Protein AF-A0A9D1S368-F1 (afdb_monomer_lite)

Radius of gyration: 23.45 Å; chains: 1; bounding box: 69×37×45 Å

Structure (mmCIF, N/CA/C/O backbone):
data_AF-A0A9D1S368-F1
#
_entry.id   AF-A0A9D1S368-F1
#
loop_
_atom_site.group_PDB
_atom_site.id
_atom_site.type_symbol
_atom_site.label_atom_id
_atom_site.label_alt_id
_atom_site.label_comp_id
_atom_site.label_asym_id
_atom_site.label_entity_id
_atom_site.label_seq_id
_atom_site.pdbx_PDB_ins_code
_atom_site.Cartn_x
_atom_site.Cartn_y
_atom_site.Cartn_z
_atom_site.occupancy
_atom_site.B_iso_or_equiv
_atom_site.auth_seq_id
_atom_site.auth_comp_id
_atom_site.auth_asym_id
_atom_site.auth_atom_id
_atom_site.pdbx_PDB_model_num
ATOM 1 N N . GLY A 1 1 ? 24.502 -27.715 -18.737 1.00 39.69 1 GLY A N 1
ATOM 2 C CA . GLY A 1 1 ? 23.936 -26.410 -18.361 1.00 39.69 1 GLY A CA 1
ATOM 3 C C . GLY A 1 1 ? 23.783 -26.421 -16.865 1.00 39.69 1 GLY A C 1
ATOM 4 O O . GLY A 1 1 ? 23.364 -27.448 -16.351 1.00 39.69 1 GLY A O 1
ATOM 5 N N . PHE A 1 2 ? 24.223 -25.371 -16.181 1.00 44.94 2 PHE A N 1
ATOM 6 C CA . PHE A 1 2 ? 24.047 -25.271 -14.734 1.00 44.94 2 PHE A CA 1
ATOM 7 C C . PHE A 1 2 ? 22.584 -24.939 -14.437 1.00 44.94 2 PHE A C 1
ATOM 9 O O . PHE A 1 2 ? 21.986 -24.133 -15.146 1.00 44.94 2 PHE A O 1
ATOM 16 N N . GLU A 1 3 ? 22.018 -25.621 -13.446 1.00 43.66 3 GLU A N 1
ATOM 17 C CA . GLU A 1 3 ? 20.657 -25.402 -12.963 1.00 43.66 3 GLU A CA 1
ATOM 18 C C . GLU A 1 3 ? 20.520 -23.990 -12.391 1.00 43.66 3 GLU A C 1
ATOM 20 O O . GLU A 1 3 ? 21.402 -23.506 -11.678 1.00 43.66 3 GLU A O 1
ATOM 25 N N . ASP A 1 4 ? 19.418 -23.335 -12.739 1.00 49.72 4 ASP A N 1
ATOM 26 C CA . ASP A 1 4 ? 19.144 -21.934 -12.443 1.00 49.72 4 ASP A CA 1
ATOM 27 C C . ASP A 1 4 ? 18.703 -21.779 -10.975 1.00 49.72 4 ASP A C 1
ATOM 29 O O . ASP A 1 4 ? 17.519 -21.703 -10.643 1.00 49.72 4 ASP A O 1
ATOM 33 N N . TYR A 1 5 ? 19.665 -21.837 -10.051 1.00 48.00 5 TYR A N 1
ATOM 34 C CA . TYR A 1 5 ? 19.417 -21.646 -8.624 1.00 48.00 5 TYR A CA 1
ATOM 35 C C . TYR A 1 5 ? 19.101 -20.172 -8.344 1.00 48.00 5 TYR A C 1
ATOM 37 O O . TYR A 1 5 ? 19.994 -19.347 -8.172 1.00 48.00 5 TYR A O 1
ATOM 45 N N . GLY A 1 6 ? 17.810 -19.855 -8.239 1.00 46.41 6 GLY A N 1
ATOM 46 C CA . GLY A 1 6 ? 17.346 -18.632 -7.582 1.00 46.41 6 GLY A CA 1
ATOM 47 C C . GLY A 1 6 ? 17.010 -17.454 -8.492 1.00 46.41 6 GLY A C 1
ATOM 48 O O . GLY A 1 6 ? 16.810 -16.368 -7.972 1.00 46.41 6 GLY A O 1
ATOM 49 N N . MET A 1 7 ? 16.885 -17.624 -9.811 1.00 47.88 7 MET A N 1
ATOM 50 C CA . MET A 1 7 ? 16.409 -16.535 -10.686 1.00 47.88 7 MET A CA 1
ATOM 51 C C . MET A 1 7 ? 14.878 -16.426 -10.765 1.00 47.88 7 MET A C 1
AT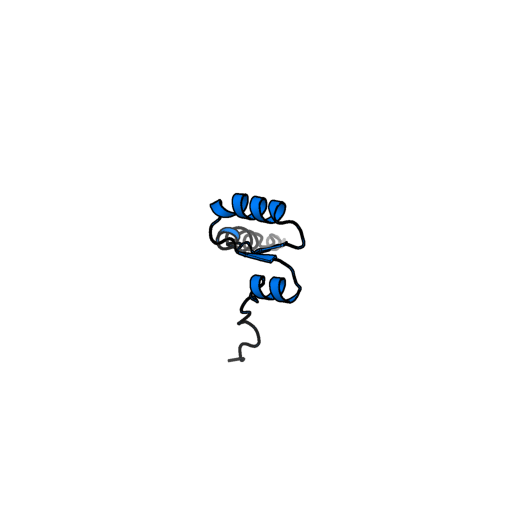OM 53 O O . MET A 1 7 ? 14.354 -15.445 -11.287 1.00 47.88 7 MET A O 1
ATOM 57 N N . THR A 1 8 ? 14.131 -17.357 -10.162 1.00 46.03 8 THR A N 1
ATOM 58 C CA . THR A 1 8 ? 12.684 -17.206 -9.938 1.00 46.03 8 THR A CA 1
ATOM 59 C C . THR A 1 8 ? 12.422 -16.511 -8.600 1.00 46.03 8 THR A C 1
ATOM 61 O O . THR A 1 8 ? 11.796 -17.063 -7.698 1.00 46.03 8 THR A O 1
ATOM 64 N N . PHE A 1 9 ? 12.918 -15.284 -8.438 1.00 49.88 9 PHE A N 1
ATOM 65 C CA . PHE A 1 9 ? 12.425 -14.401 -7.383 1.00 49.88 9 PHE A CA 1
ATOM 66 C C . PHE A 1 9 ? 10.997 -13.982 -7.751 1.00 49.88 9 PHE A C 1
ATOM 68 O O . PHE A 1 9 ? 10.778 -12.925 -8.338 1.00 49.88 9 PHE A O 1
ATOM 75 N N . THR A 1 10 ? 9.994 -14.802 -7.433 1.00 55.53 10 THR A N 1
ATOM 76 C CA . THR A 1 10 ? 8.636 -14.265 -7.306 1.00 55.53 10 THR A CA 1
ATOM 77 C C . THR A 1 10 ? 8.679 -13.275 -6.157 1.00 55.53 10 THR A C 1
ATOM 79 O O . TH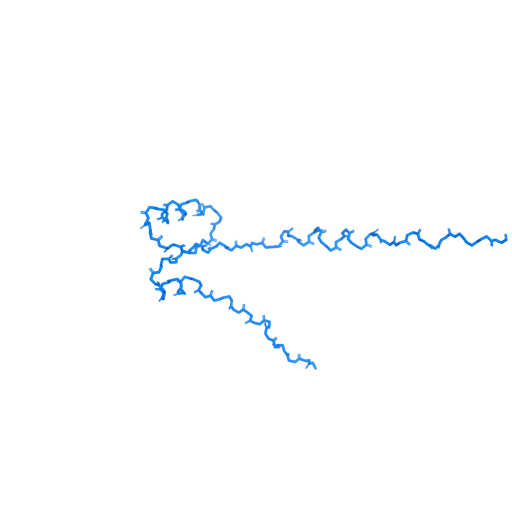R A 1 10 ? 8.883 -13.660 -5.006 1.00 55.53 10 THR A O 1
ATOM 82 N N . ASN A 1 11 ? 8.569 -11.992 -6.494 1.00 60.78 11 ASN A N 1
ATOM 83 C CA . ASN A 1 11 ? 8.519 -10.924 -5.512 1.00 60.78 11 ASN A CA 1
ATOM 84 C C . ASN A 1 11 ? 7.382 -11.259 -4.529 1.00 60.78 11 ASN A C 1
ATOM 86 O O . ASN A 1 11 ? 6.276 -11.549 -4.999 1.00 60.78 11 ASN A O 1
ATOM 90 N N . PRO A 1 12 ? 7.635 -11.311 -3.209 1.00 71.56 12 PRO A N 1
ATOM 91 C CA . PRO A 1 12 ? 6.601 -11.673 -2.256 1.00 71.56 12 PRO A CA 1
ATOM 92 C C . PRO A 1 12 ? 5.428 -10.705 -2.377 1.00 71.56 12 PRO A C 1
ATOM 94 O O . PRO A 1 12 ? 5.594 -9.530 -2.718 1.00 71.56 12 PRO A O 1
ATOM 97 N N . ASP A 1 13 ? 4.230 -11.202 -2.088 1.00 84.31 13 ASP A N 1
ATOM 98 C CA . ASP A 1 13 ? 3.077 -10.327 -1.987 1.00 84.31 13 ASP A CA 1
ATOM 99 C C . ASP A 1 13 ? 3.203 -9.478 -0.714 1.00 84.31 13 ASP A C 1
ATOM 101 O O . ASP A 1 13 ? 2.830 -9.883 0.388 1.00 84.31 13 ASP A O 1
ATOM 105 N N . PHE A 1 14 ? 3.783 -8.290 -0.879 1.00 86.81 14 PHE A N 1
ATOM 106 C CA . PHE A 1 14 ? 3.977 -7.318 0.190 1.00 86.81 14 PHE A CA 1
ATOM 107 C C . PHE A 1 14 ? 2.659 -6.810 0.783 1.00 86.81 14 PHE A C 1
ATOM 109 O O . PHE A 1 14 ? 2.676 -6.323 1.912 1.00 86.81 14 PHE A O 1
ATOM 116 N N . VAL A 1 15 ? 1.534 -6.936 0.065 1.00 90.50 15 VAL A N 1
ATOM 117 C CA . VAL A 1 15 ? 0.210 -6.605 0.606 1.00 90.50 15 VAL A CA 1
ATOM 118 C C . VAL A 1 15 ? -0.168 -7.640 1.657 1.00 90.50 15 VAL A C 1
ATOM 120 O O . VAL A 1 15 ? -0.308 -7.292 2.828 1.00 90.50 15 VAL A O 1
ATOM 123 N N . THR A 1 16 ? -0.197 -8.916 1.269 1.00 88.50 16 THR A N 1
ATOM 124 C CA . THR A 1 16 ? -0.471 -10.031 2.189 1.00 88.50 16 THR A CA 1
ATOM 125 C C . THR A 1 16 ? 0.523 -10.060 3.358 1.00 88.50 16 THR A C 1
ATOM 127 O O . THR A 1 16 ? 0.153 -10.323 4.503 1.00 88.50 16 THR A O 1
ATOM 130 N N . TYR A 1 17 ? 1.799 -9.752 3.102 1.00 88.88 17 TYR A N 1
ATOM 131 C CA . TYR A 1 17 ? 2.802 -9.648 4.159 1.00 88.88 17 TYR A CA 1
ATOM 132 C C . TYR A 1 17 ? 2.458 -8.536 5.155 1.00 88.88 17 TYR A C 1
ATOM 134 O O . TYR A 1 17 ? 2.471 -8.787 6.351 1.00 88.88 17 TYR A O 1
ATOM 142 N N . ALA A 1 18 ? 2.110 -7.330 4.698 1.00 92.75 18 ALA A N 1
ATOM 143 C CA . ALA A 1 18 ? 1.729 -6.231 5.586 1.00 92.75 18 ALA A CA 1
ATOM 144 C C . ALA A 1 18 ? 0.536 -6.607 6.484 1.00 92.75 18 ALA A C 1
ATOM 146 O O . ALA A 1 18 ? 0.580 -6.394 7.698 1.00 92.75 18 ALA A O 1
ATOM 147 N N . GLU A 1 19 ? -0.484 -7.238 5.903 1.00 92.88 19 GLU A N 1
ATOM 148 C CA . GLU A 1 19 ? -1.681 -7.687 6.621 1.00 92.88 19 GLU A CA 1
ATOM 149 C C . GLU A 1 19 ? -1.358 -8.701 7.727 1.00 92.88 19 GLU A C 1
ATOM 151 O O . GLU A 1 19 ? -1.886 -8.598 8.836 1.00 92.88 19 GLU A O 1
ATOM 156 N N . ALA A 1 20 ? -0.425 -9.628 7.481 1.00 93.56 20 ALA A N 1
ATOM 157 C CA . ALA A 1 20 ? -0.000 -10.624 8.468 1.00 93.56 20 ALA A CA 1
ATOM 158 C C . ALA A 1 20 ? 0.628 -10.011 9.738 1.00 93.56 20 ALA A C 1
ATOM 160 O O . ALA A 1 20 ? 0.613 -10.642 10.795 1.00 93.56 20 ALA A O 1
ATOM 161 N N . PHE A 1 21 ? 1.150 -8.782 9.656 1.00 92.12 21 PHE A N 1
ATOM 162 C CA . PHE A 1 21 ? 1.719 -8.040 10.790 1.00 92.12 21 PHE A CA 1
ATOM 163 C C . PHE A 1 21 ? 0.784 -6.945 11.328 1.00 92.12 21 PHE A C 1
ATOM 165 O O . PHE A 1 21 ? 1.204 -6.120 12.140 1.00 92.12 21 PHE A O 1
ATOM 172 N N . GLY A 1 22 ? -0.484 -6.930 10.901 1.00 92.94 22 GLY A N 1
ATOM 173 C CA . GLY A 1 22 ? -1.476 -5.944 11.337 1.00 92.94 22 GLY A CA 1
ATOM 174 C C . GLY A 1 22 ? -1.317 -4.562 10.694 1.00 92.94 22 GLY A C 1
ATOM 175 O O . GLY A 1 22 ? -1.881 -3.590 11.196 1.00 92.94 22 GLY A O 1
ATOM 176 N N . ALA A 1 23 ? -0.552 -4.459 9.606 1.00 96.69 23 ALA A N 1
ATOM 177 C CA . ALA A 1 23 ? -0.485 -3.270 8.766 1.00 96.69 23 ALA A CA 1
ATOM 178 C C . ALA A 1 23 ? -1.508 -3.352 7.620 1.00 96.69 23 ALA A C 1
ATOM 180 O O . ALA A 1 23 ? -2.084 -4.402 7.349 1.00 96.69 23 ALA A O 1
ATOM 181 N N . THR A 1 24 ? -1.737 -2.236 6.928 1.00 97.44 24 THR A N 1
ATOM 182 C CA . THR A 1 24 ? -2.551 -2.200 5.702 1.00 97.44 24 THR A CA 1
ATOM 183 C C . THR A 1 24 ? -1.640 -2.178 4.481 1.00 97.44 24 THR A C 1
ATOM 185 O O . THR A 1 24 ? -0.797 -1.289 4.356 1.00 97.44 24 THR A O 1
ATOM 188 N N . GLY A 1 25 ? -1.808 -3.141 3.577 1.00 95.56 25 GLY A N 1
ATOM 189 C CA . GLY A 1 25 ? -1.106 -3.178 2.298 1.00 95.56 25 GLY A CA 1
ATOM 190 C C . GLY A 1 25 ? -1.932 -2.565 1.166 1.00 95.56 25 GLY A C 1
ATOM 191 O O . GLY A 1 25 ? -3.137 -2.779 1.085 1.00 95.56 25 GLY A O 1
ATOM 192 N N . ARG A 1 26 ? -1.288 -1.811 0.271 1.00 95.62 26 ARG A N 1
ATOM 193 C CA . ARG A 1 26 ? -1.885 -1.256 -0.955 1.00 95.62 26 ARG A CA 1
ATOM 194 C C . ARG A 1 26 ? -0.917 -1.431 -2.115 1.00 95.62 26 ARG A C 1
ATOM 196 O O . ARG A 1 26 ? 0.288 -1.246 -1.945 1.00 95.62 26 ARG A O 1
ATOM 203 N N . ARG A 1 27 ? -1.426 -1.740 -3.304 1.00 94.56 27 ARG A N 1
ATOM 204 C CA . ARG A 1 27 ? -0.628 -1.814 -4.531 1.00 94.56 27 ARG A CA 1
ATOM 205 C C . ARG A 1 27 ? -1.127 -0.780 -5.527 1.00 94.56 27 ARG A C 1
ATOM 207 O O . ARG A 1 27 ? -2.316 -0.724 -5.805 1.00 94.56 27 ARG A O 1
ATOM 214 N N . VAL A 1 28 ? -0.203 0.003 -6.067 1.00 94.69 28 VAL A N 1
ATOM 215 C CA . VAL A 1 28 ? -0.476 0.947 -7.150 1.00 94.69 28 VAL A CA 1
ATOM 216 C C . VAL A 1 28 ? -0.332 0.206 -8.478 1.00 94.69 28 VAL A C 1
ATOM 218 O O . VAL A 1 28 ? 0.718 -0.381 -8.743 1.00 94.69 28 VAL A O 1
ATOM 221 N N . GLU A 1 29 ? -1.381 0.204 -9.301 1.00 88.81 29 GLU A N 1
ATOM 222 C CA . GLU A 1 29 ? -1.361 -0.434 -10.627 1.00 88.81 29 GLU A CA 1
ATOM 223 C C . GLU A 1 29 ? -1.001 0.546 -11.748 1.00 88.81 29 GLU A C 1
ATOM 225 O O . GLU A 1 29 ? -0.361 0.151 -12.724 1.00 88.81 29 GLU A O 1
ATOM 230 N N . ARG A 1 30 ? -1.374 1.824 -11.603 1.00 89.62 30 ARG A N 1
ATOM 231 C CA . ARG A 1 30 ? -1.126 2.880 -12.591 1.00 89.62 30 ARG A CA 1
ATOM 232 C C . ARG A 1 30 ? -0.489 4.092 -11.924 1.00 89.62 30 ARG A C 1
ATOM 234 O O . ARG A 1 30 ? -0.781 4.404 -10.773 1.00 89.62 30 ARG A O 1
ATOM 241 N N . ALA A 1 31 ? 0.381 4.792 -12.648 1.00 90.06 31 ALA A N 1
ATOM 242 C CA . ALA A 1 31 ? 1.124 5.925 -12.096 1.00 90.06 31 ALA A CA 1
ATOM 243 C C . ALA A 1 31 ? 0.199 7.059 -11.616 1.00 90.06 31 ALA A C 1
ATOM 245 O O . ALA A 1 31 ? 0.485 7.690 -10.599 1.00 90.06 31 ALA A O 1
ATOM 246 N N . GLU A 1 32 ? -0.920 7.289 -12.307 1.00 93.69 32 GLU A N 1
ATOM 247 C CA . GLU A 1 32 ? -1.920 8.290 -11.922 1.00 93.69 32 GLU A CA 1
ATOM 248 C C . GLU A 1 32 ? -2.604 8.002 -10.575 1.00 93.69 32 GLU A C 1
ATOM 250 O O . GLU A 1 32 ? -3.024 8.941 -9.901 1.00 93.69 32 GLU A O 1
ATOM 255 N N . ASP A 1 33 ? -2.649 6.740 -10.141 1.00 94.38 33 ASP A N 1
ATOM 256 C CA . ASP A 1 33 ? -3.336 6.335 -8.909 1.00 94.38 33 ASP A CA 1
ATOM 257 C C . ASP A 1 33 ? -2.470 6.559 -7.659 1.00 94.38 33 ASP A C 1
ATOM 259 O O . ASP A 1 33 ? -2.949 6.442 -6.526 1.00 94.38 33 ASP A O 1
ATOM 263 N N . LEU A 1 34 ? -1.182 6.884 -7.837 1.00 95.31 34 LEU A N 1
ATOM 264 C CA . LEU A 1 34 ? -0.231 7.022 -6.736 1.00 95.31 34 LEU A CA 1
ATOM 265 C C . LEU A 1 34 ? -0.650 8.115 -5.747 1.00 95.31 34 LEU A C 1
ATOM 267 O O . LEU A 1 34 ? -0.604 7.892 -4.539 1.00 95.31 34 LEU A O 1
ATOM 271 N N . ALA A 1 35 ? -1.067 9.281 -6.246 1.00 97.00 35 ALA A N 1
ATOM 272 C CA . ALA A 1 35 ? -1.440 10.410 -5.395 1.00 97.00 35 ALA A CA 1
ATOM 273 C C . ALA A 1 35 ? -2.633 10.057 -4.493 1.00 97.00 35 ALA A C 1
ATOM 275 O O . ALA A 1 35 ? -2.533 10.155 -3.271 1.00 97.00 35 ALA A O 1
ATOM 276 N N . THR A 1 36 ? -3.715 9.543 -5.083 1.00 97.75 36 THR A N 1
ATOM 277 C CA . THR A 1 36 ? -4.910 9.115 -4.345 1.00 97.75 36 THR A CA 1
ATOM 278 C C . THR A 1 36 ? -4.599 7.983 -3.365 1.00 97.75 36 THR A C 1
ATOM 280 O O . THR A 1 36 ? -5.025 8.032 -2.214 1.00 97.75 36 THR A O 1
ATOM 283 N N . THR A 1 37 ? -3.779 7.004 -3.760 1.00 97.44 37 THR A N 1
ATOM 284 C CA . THR A 1 37 ? -3.383 5.897 -2.871 1.00 97.44 37 THR A CA 1
ATOM 285 C C . THR A 1 37 ? -2.642 6.398 -1.628 1.00 97.44 37 THR A C 1
ATOM 287 O O . THR A 1 37 ? -2.864 5.894 -0.524 1.00 97.44 37 THR A O 1
ATOM 290 N N . LEU A 1 38 ? -1.764 7.394 -1.786 1.00 97.62 38 LEU A N 1
ATOM 291 C CA . LEU A 1 38 ? -1.048 8.006 -0.668 1.00 97.62 38 LEU A CA 1
ATOM 292 C C . LEU A 1 38 ? -1.991 8.801 0.239 1.00 97.62 38 LEU A C 1
ATOM 294 O O . LEU A 1 38 ? -1.910 8.660 1.458 1.00 97.62 38 LEU A O 1
ATOM 298 N N . GLU A 1 39 ? -2.902 9.594 -0.329 1.00 98.12 39 GLU A N 1
ATOM 299 C CA . GLU A 1 39 ? -3.908 10.345 0.435 1.00 98.12 39 GLU A CA 1
ATOM 300 C C . GLU A 1 39 ? -4.771 9.418 1.302 1.00 98.12 39 GLU A C 1
ATOM 302 O O . GLU A 1 39 ? -4.947 9.663 2.498 1.00 98.12 39 GLU A O 1
ATOM 307 N N . GLU A 1 40 ? -5.243 8.305 0.738 1.00 97.69 40 GLU A N 1
ATOM 308 C CA . GLU A 1 40 ? -6.012 7.305 1.478 1.00 97.69 40 GLU A CA 1
ATOM 309 C C . GLU A 1 40 ? -5.189 6.605 2.564 1.00 97.69 40 GLU A C 1
ATOM 311 O O . GLU A 1 40 ? -5.707 6.330 3.649 1.00 97.69 40 GLU A O 1
ATOM 316 N N . ALA A 1 41 ? -3.913 6.308 2.296 1.00 97.50 41 ALA A N 1
ATOM 317 C CA . ALA A 1 41 ? -3.016 5.713 3.282 1.00 97.50 41 ALA A CA 1
ATOM 318 C C . ALA A 1 41 ? -2.800 6.659 4.474 1.00 97.50 41 ALA A C 1
ATOM 320 O O . ALA A 1 41 ? -2.892 6.233 5.627 1.00 97.50 41 ALA A O 1
ATOM 321 N N . PHE A 1 42 ? -2.589 7.953 4.215 1.00 97.69 42 PHE A N 1
ATOM 322 C CA . PHE A 1 42 ? -2.477 8.953 5.276 1.00 97.69 42 PHE A CA 1
ATOM 323 C C . PHE A 1 42 ? -3.773 9.098 6.074 1.00 97.69 42 PHE A C 1
ATOM 325 O O . PHE A 1 42 ? -3.722 9.147 7.303 1.00 97.69 42 PHE A O 1
ATOM 332 N N . ALA A 1 43 ? -4.927 9.131 5.400 1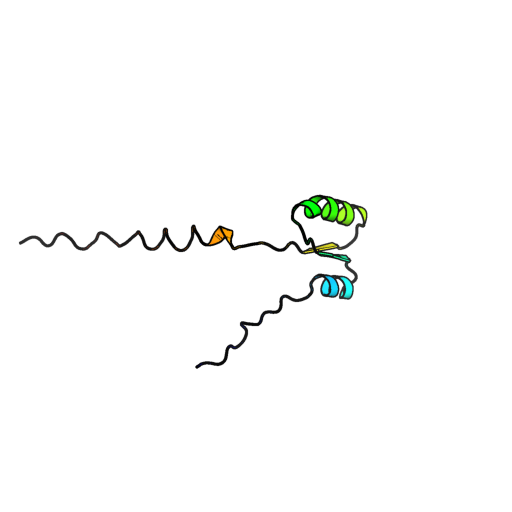.00 98.00 43 ALA A N 1
ATOM 333 C CA . ALA A 1 43 ? -6.225 9.255 6.057 1.00 98.00 43 ALA A CA 1
ATOM 334 C C . ALA A 1 43 ? -6.574 8.029 6.920 1.00 98.00 43 ALA A C 1
ATOM 336 O O . ALA A 1 43 ? -7.172 8.178 7.984 1.00 98.00 43 ALA A O 1
ATOM 337 N N . ALA A 1 44 ? -6.184 6.826 6.485 1.00 96.31 44 ALA A N 1
ATOM 338 C CA . ALA A 1 44 ? -6.400 5.587 7.230 1.00 96.31 44 ALA A CA 1
ATOM 339 C C . ALA A 1 44 ? -5.561 5.504 8.519 1.00 96.31 44 ALA A C 1
ATOM 341 O O . ALA A 1 44 ? -5.981 4.862 9.483 1.00 96.31 44 ALA A O 1
ATOM 342 N N . GLY A 1 45 ? -4.396 6.161 8.555 1.00 90.94 45 GLY A N 1
ATOM 343 C CA . GLY A 1 45 ? -3.480 6.113 9.693 1.00 90.94 45 GLY A CA 1
ATOM 344 C C . GLY A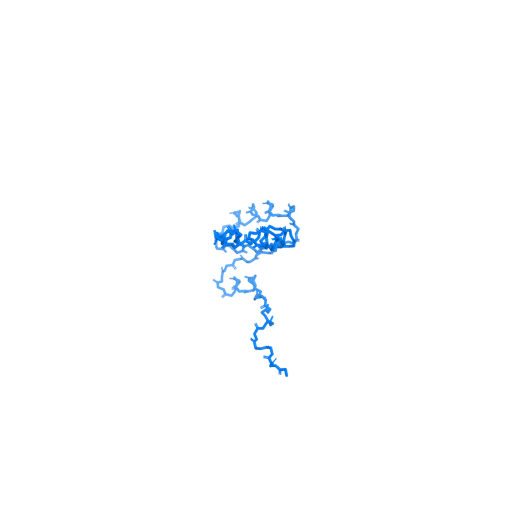 1 45 ? -2.918 4.708 9.958 1.00 90.94 45 GLY A C 1
ATOM 345 O O . GLY A 1 45 ? -3.082 3.778 9.168 1.00 90.94 45 GLY A O 1
ATOM 346 N N . GLY A 1 46 ? -2.215 4.536 11.078 1.00 95.88 46 GLY A N 1
ATOM 347 C CA . GLY A 1 46 ? -1.548 3.268 11.394 1.00 95.88 46 GLY A CA 1
ATOM 348 C C . GLY A 1 46 ? -0.369 2.955 10.462 1.00 95.88 46 GLY A C 1
ATOM 349 O O . GLY A 1 46 ? 0.189 3.844 9.820 1.00 95.88 46 GLY A O 1
ATOM 350 N N . VAL A 1 47 ? 0.046 1.687 10.420 1.00 97.00 47 VAL A N 1
ATOM 351 C CA . VAL A 1 47 ? 1.151 1.240 9.558 1.00 97.00 47 VAL A CA 1
ATOM 352 C C . VAL A 1 47 ? 0.599 0.903 8.177 1.00 97.00 47 VAL A C 1
ATOM 354 O O . VAL A 1 47 ? -0.249 0.023 8.037 1.00 97.00 47 VAL A O 1
ATOM 357 N N . GLN A 1 48 ? 1.097 1.605 7.163 1.00 97.56 48 GLN A N 1
ATOM 358 C CA . GLN A 1 48 ? 0.686 1.461 5.769 1.00 97.56 48 GLN A CA 1
ATOM 359 C C . GLN A 1 48 ? 1.885 1.018 4.925 1.00 97.56 48 GLN A C 1
ATOM 361 O O . GLN A 1 48 ? 2.979 1.567 5.059 1.00 97.56 48 GLN A O 1
ATOM 366 N N . VAL A 1 49 ? 1.677 0.051 4.036 1.00 96.31 49 VAL A N 1
ATOM 367 C CA . VAL A 1 49 ? 2.667 -0.411 3.057 1.00 96.31 49 VAL A CA 1
ATOM 368 C C . VAL A 1 49 ? 2.108 -0.155 1.665 1.00 96.31 49 VAL A C 1
ATOM 370 O O . VAL A 1 49 ? 1.131 -0.783 1.267 1.00 96.31 49 VAL A O 1
ATOM 373 N N . VAL A 1 50 ? 2.722 0.769 0.924 1.00 96.19 50 VAL A N 1
ATOM 374 C CA . VAL A 1 50 ? 2.325 1.108 -0.451 1.00 96.19 50 VAL A CA 1
ATOM 375 C C . VAL A 1 50 ? 3.365 0.564 -1.423 1.00 96.19 50 VAL A C 1
ATOM 377 O O . VAL A 1 50 ? 4.527 0.965 -1.402 1.00 96.19 50 VAL A O 1
ATOM 380 N N . VAL A 1 51 ? 2.940 -0.363 -2.275 1.00 94.50 51 VAL A N 1
ATOM 381 C CA . VAL A 1 51 ? 3.778 -1.030 -3.272 1.00 94.50 51 VAL A CA 1
ATOM 382 C C . VAL A 1 51 ? 3.628 -0.317 -4.607 1.00 94.50 51 VAL A C 1
ATOM 384 O O . VAL A 1 51 ? 2.551 -0.338 -5.202 1.00 94.50 51 VAL A O 1
ATOM 387 N N . VAL A 1 52 ? 4.719 0.277 -5.092 1.00 92.38 52 VAL A N 1
ATOM 388 C CA . VAL A 1 52 ? 4.764 0.989 -6.375 1.00 92.38 52 VAL A CA 1
ATOM 389 C C . VAL A 1 52 ? 5.700 0.236 -7.324 1.00 92.38 52 VAL A C 1
ATOM 391 O O . VAL A 1 52 ? 6.891 0.121 -7.023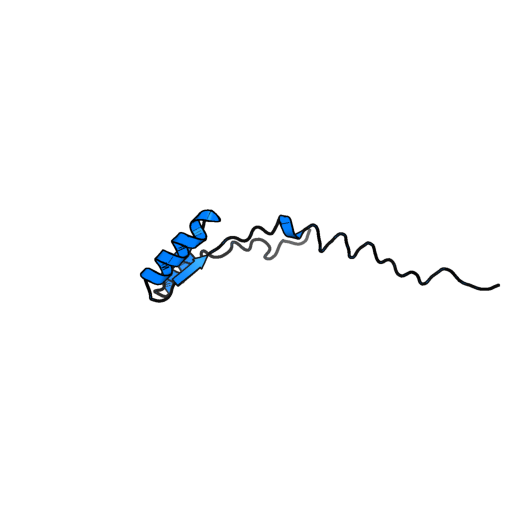 1.00 92.38 52 VAL A O 1
ATOM 394 N N . PRO A 1 53 ? 5.201 -0.322 -8.442 1.00 83.38 53 PRO A N 1
ATOM 395 C CA . PRO A 1 53 ? 6.058 -0.959 -9.431 1.00 83.38 53 PRO A CA 1
ATOM 396 C C . PRO A 1 53 ? 6.931 0.099 -10.117 1.00 83.38 53 PRO A C 1
ATOM 398 O O . PRO A 1 53 ? 6.431 1.120 -10.583 1.00 83.38 53 PRO A O 1
ATOM 401 N N . VAL A 1 54 ? 8.239 -0.151 -10.180 1.00 78.31 54 VAL A N 1
ATOM 402 C CA . VAL A 1 54 ? 9.186 0.688 -10.924 1.00 78.31 54 VAL A CA 1
ATOM 403 C C . VAL A 1 54 ? 9.473 0.006 -12.252 1.00 78.31 54 VAL A C 1
ATOM 405 O O . VAL A 1 54 ? 9.982 -1.116 -12.277 1.00 78.31 54 VAL A O 1
ATOM 408 N N . ASP A 1 55 ? 9.141 0.680 -13.348 1.00 70.25 55 ASP A N 1
ATOM 409 C CA . ASP A 1 55 ? 9.541 0.242 -14.679 1.00 70.25 55 ASP A CA 1
ATOM 410 C C . ASP A 1 55 ? 10.976 0.710 -14.957 1.00 70.25 55 ASP A C 1
ATOM 412 O O . ASP A 1 55 ? 11.254 1.901 -15.090 1.00 70.25 55 ASP A O 1
ATOM 416 N N . TYR A 1 56 ? 11.904 -0.246 -15.006 1.00 62.78 56 TYR A N 1
ATOM 417 C CA . TYR A 1 56 ? 13.319 -0.004 -15.292 1.00 62.78 56 TYR A CA 1
ATOM 418 C C . TYR A 1 56 ? 13.660 -0.074 -16.788 1.00 62.78 56 TYR A C 1
ATOM 420 O O . TYR A 1 56 ? 14.834 0.064 -17.138 1.00 62.78 56 TYR A O 1
ATOM 428 N N . SER A 1 57 ? 12.683 -0.279 -17.678 1.00 60.59 57 SER A N 1
ATOM 429 C CA . SER A 1 57 ? 12.919 -0.369 -19.128 1.00 60.59 57 SER A CA 1
ATOM 430 C C . SER A 1 57 ? 13.622 0.872 -19.700 1.00 60.59 57 SER A C 1
ATOM 432 O O . SER A 1 57 ? 14.450 0.749 -20.604 1.00 60.59 57 SER A O 1
ATOM 434 N N . GLU A 1 58 ? 13.425 2.036 -19.081 1.00 56.31 58 GLU A N 1
ATOM 435 C CA . GLU A 1 58 ? 14.059 3.299 -19.471 1.00 56.31 58 GLU A CA 1
ATOM 436 C C . GLU A 1 58 ? 15.523 3.447 -18.997 1.00 56.31 58 GLU A C 1
ATOM 438 O O . GLU A 1 58 ? 16.265 4.269 -19.535 1.00 56.31 58 GLU A O 1
ATOM 443 N N . ASN A 1 59 ? 15.997 2.632 -18.043 1.00 51.66 59 ASN A N 1
ATOM 444 C CA . ASN A 1 59 ? 17.346 2.759 -17.460 1.00 51.66 59 ASN A CA 1
ATOM 445 C C . ASN A 1 59 ? 18.449 2.019 -18.250 1.00 51.66 59 ASN A C 1
ATOM 447 O O . ASN A 1 59 ? 19.626 2.077 -17.897 1.00 51.66 59 ASN A O 1
ATOM 451 N N . THR A 1 60 ? 18.099 1.324 -19.336 1.00 52.12 60 THR A N 1
ATOM 452 C CA . THR A 1 60 ? 19.062 0.515 -20.110 1.00 52.12 60 THR A CA 1
ATOM 453 C C . THR A 1 60 ? 20.003 1.368 -20.973 1.00 52.12 60 THR A C 1
ATOM 455 O O . THR A 1 60 ? 21.110 0.934 -21.281 1.00 52.12 60 THR A O 1
ATOM 458 N N . ARG A 1 61 ? 19.620 2.602 -21.335 1.00 51.31 61 ARG A N 1
ATOM 459 C CA . ARG A 1 61 ? 20.401 3.424 -22.282 1.00 51.31 61 ARG A CA 1
ATOM 460 C C . ARG A 1 61 ? 21.672 4.054 -21.711 1.00 51.31 61 ARG A C 1
ATOM 462 O O . ARG A 1 61 ? 22.578 4.337 -22.478 1.00 51.31 61 ARG A O 1
ATOM 469 N N . VAL A 1 62 ? 21.758 4.292 -20.401 1.00 50.56 62 VAL A N 1
ATOM 470 C CA . VAL A 1 62 ? 22.867 5.093 -19.840 1.00 50.56 62 VAL A CA 1
ATOM 471 C C . VAL A 1 62 ? 24.032 4.226 -19.353 1.00 50.56 62 VAL A C 1
ATOM 473 O O . VAL A 1 62 ? 25.185 4.620 -19.480 1.00 50.56 62 VAL A O 1
ATOM 476 N N . LEU A 1 63 ? 23.769 3.027 -18.822 1.00 51.91 63 LEU A N 1
ATOM 477 C CA . LEU A 1 63 ? 24.811 2.242 -18.142 1.00 51.91 63 LEU A CA 1
ATOM 478 C C . LEU A 1 63 ? 25.613 1.297 -19.052 1.00 51.91 63 LEU A C 1
ATOM 480 O O . LEU A 1 63 ? 26.694 0.873 -18.650 1.00 51.91 63 LEU A O 1
ATOM 484 N N . ILE A 1 64 ? 25.119 0.963 -20.250 1.00 54.94 64 ILE A N 1
ATOM 485 C CA . ILE A 1 64 ? 25.769 -0.023 -21.137 1.00 54.94 64 ILE A CA 1
ATOM 486 C C . ILE A 1 64 ? 26.552 0.644 -22.280 1.00 54.94 64 ILE A C 1
ATOM 488 O O . ILE A 1 64 ? 27.635 0.163 -22.622 1.00 54.94 64 ILE A O 1
ATOM 492 N N . ASP A 1 65 ? 26.075 1.768 -22.823 1.00 53.91 65 ASP A N 1
ATOM 493 C CA . ASP A 1 65 ? 26.704 2.378 -24.004 1.00 53.91 65 ASP A CA 1
ATOM 494 C C . ASP A 1 65 ? 27.881 3.313 -23.648 1.00 53.91 65 ASP A C 1
ATOM 496 O O . ASP A 1 65 ? 28.924 3.251 -24.296 1.00 53.91 65 ASP A O 1
ATOM 500 N N . GLU A 1 66 ? 27.813 4.099 -22.562 1.00 54.66 66 GLU A N 1
ATOM 501 C CA . GLU A 1 66 ? 28.878 5.078 -22.240 1.00 54.66 66 GLU A CA 1
ATOM 502 C C . GLU A 1 66 ? 30.179 4.460 -21.682 1.00 54.66 66 GLU A C 1
ATOM 504 O O . GLU A 1 66 ? 31.238 5.096 -21.710 1.00 54.66 66 GLU A O 1
ATOM 509 N N . LEU A 1 67 ? 30.137 3.223 -21.173 1.00 50.53 67 LEU A N 1
ATOM 510 C CA . LEU A 1 67 ? 31.312 2.526 -20.625 1.00 50.53 67 LEU A CA 1
ATOM 511 C C . LEU A 1 67 ? 32.098 1.722 -21.673 1.00 50.53 67 LEU A C 1
ATOM 513 O O . LEU A 1 67 ? 33.252 1.387 -21.412 1.00 50.53 67 LEU A O 1
ATOM 517 N N . ASN A 1 68 ? 31.531 1.465 -22.858 1.00 50.97 68 ASN A N 1
ATOM 518 C CA . ASN A 1 68 ? 32.243 0.812 -23.967 1.00 50.97 68 ASN A CA 1
ATOM 519 C C . ASN A 1 68 ? 33.038 1.798 -24.843 1.00 50.97 68 ASN A C 1
ATOM 521 O O . ASN A 1 68 ? 33.919 1.379 -25.587 1.00 50.97 68 ASN A O 1
ATOM 525 N N . GLU A 1 69 ? 32.779 3.107 -24.749 1.00 56.22 69 GLU A N 1
ATOM 526 C CA . GLU A 1 69 ? 33.428 4.114 -25.606 1.00 56.22 69 GLU A CA 1
ATOM 527 C C . GLU A 1 69 ? 34.717 4.721 -25.020 1.00 56.22 69 GLU A C 1
ATOM 529 O O . GLU A 1 69 ? 35.372 5.541 -25.666 1.00 56.22 69 GLU A O 1
ATOM 534 N N . ARG A 1 70 ? 35.146 4.308 -23.819 1.00 51.12 70 ARG A N 1
ATOM 535 C CA . ARG A 1 70 ? 36.449 4.700 -23.250 1.00 51.12 70 ARG A CA 1
ATOM 536 C C . ARG A 1 70 ? 37.462 3.558 -23.306 1.00 51.12 70 ARG A C 1
ATOM 538 O O . ARG A 1 70 ? 37.946 3.084 -22.282 1.00 51.12 70 ARG A O 1
ATOM 545 N N . GLU A 1 71 ? 37.833 3.173 -24.523 1.00 52.88 71 GLU A N 1
ATOM 546 C CA . GLU A 1 71 ? 39.089 2.463 -24.788 1.00 52.88 71 GLU A CA 1
ATOM 547 C C . GLU A 1 71 ? 40.287 3.325 -24.312 1.00 52.88 71 GLU A C 1
ATOM 549 O O . GLU A 1 71 ? 40.348 4.524 -24.613 1.00 52.88 71 GLU A O 1
ATOM 554 N N . PRO A 1 72 ? 41.265 2.778 -23.565 1.00 44.84 72 PRO A N 1
ATOM 555 C CA . PRO A 1 72 ? 42.405 3.549 -23.081 1.00 44.84 72 PRO A CA 1
ATOM 556 C C . PRO A 1 72 ? 43.354 3.919 -24.236 1.00 44.84 72 PRO A C 1
ATOM 558 O O . PRO A 1 72 ? 44.063 3.072 -24.780 1.00 44.84 72 PRO A O 1
ATOM 561 N N . LEU A 1 73 ? 43.428 5.214 -24.563 1.00 54.50 73 LEU A N 1
ATOM 562 C CA . LEU A 1 73 ? 44.397 5.836 -25.483 1.00 54.50 73 LEU A CA 1
ATOM 563 C C . LEU A 1 73 ? 45.853 5.764 -24.963 1.00 54.50 73 LEU A C 1
ATOM 565 O O . LEU A 1 73 ? 46.493 6.786 -24.734 1.00 54.50 73 LEU A O 1
ATOM 569 N N . ALA A 1 74 ? 46.405 4.565 -24.767 1.00 53.81 74 ALA A N 1
ATOM 570 C CA . ALA A 1 74 ? 47.759 4.380 -24.231 1.00 53.81 74 ALA A CA 1
ATOM 571 C C . ALA A 1 74 ? 48.660 3.452 -25.066 1.00 53.81 74 ALA A C 1
ATOM 573 O O . ALA A 1 74 ? 49.629 2.904 -24.542 1.00 53.81 74 ALA A O 1
ATOM 574 N N . ARG A 1 75 ? 48.388 3.264 -26.366 1.00 47.34 75 ARG A N 1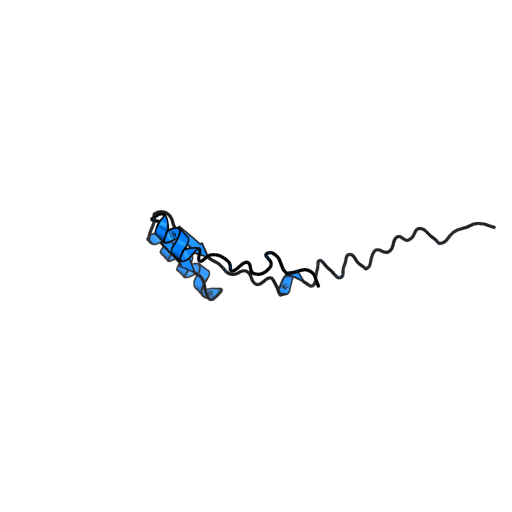
ATOM 575 C CA . ARG A 1 75 ? 49.291 2.515 -27.265 1.00 47.34 75 ARG A CA 1
ATOM 576 C C . ARG A 1 75 ? 49.409 3.120 -28.662 1.00 47.34 75 ARG A C 1
ATOM 578 O O . ARG A 1 75 ? 49.112 2.452 -29.638 1.00 47.34 75 ARG A O 1
ATOM 585 N N . LEU A 1 76 ? 49.884 4.358 -28.774 1.00 56.72 76 LEU A N 1
ATOM 586 C CA . LEU A 1 76 ? 50.425 4.892 -30.032 1.00 56.72 76 LEU A CA 1
ATOM 587 C C . LEU A 1 76 ? 51.551 5.875 -29.699 1.00 56.72 76 LEU A C 1
ATOM 589 O O . LEU A 1 76 ? 51.309 7.036 -29.391 1.00 56.72 76 LEU A O 1
ATOM 593 N N . GLY A 1 77 ? 52.788 5.373 -29.709 1.00 44.16 77 GLY A N 1
ATOM 594 C CA . GLY A 1 77 ? 53.981 6.191 -29.500 1.00 44.16 77 GLY A CA 1
ATOM 595 C C . GLY A 1 77 ? 55.208 5.402 -29.051 1.00 44.16 77 GLY A C 1
ATOM 596 O O . GLY A 1 77 ? 55.751 5.679 -27.989 1.00 44.16 77 GLY A O 1
ATOM 597 N N . SER A 1 78 ? 55.649 4.414 -29.832 1.00 45.25 78 SER A N 1
ATOM 598 C CA . SER A 1 78 ? 57.020 3.896 -29.722 1.00 45.25 78 SER A CA 1
ATOM 599 C C . SER A 1 78 ? 57.930 4.766 -30.601 1.00 45.25 78 SER A C 1
ATOM 601 O O . SER A 1 78 ? 57.662 4.840 -31.802 1.00 45.25 78 SER A O 1
ATOM 603 N N . PRO A 1 79 ? 58.964 5.441 -30.065 1.00 52.16 79 PRO A N 1
ATOM 604 C CA . PRO A 1 79 ? 59.941 6.138 -30.895 1.00 52.16 79 PRO A CA 1
ATOM 605 C C . PRO A 1 79 ? 60.942 5.128 -31.478 1.00 52.16 79 PRO A C 1
ATOM 607 O O . PRO A 1 79 ? 61.336 4.180 -30.796 1.00 52.16 79 PRO A O 1
ATOM 610 N N . SER A 1 80 ? 61.309 5.322 -32.748 1.00 51.94 80 SER A N 1
ATOM 611 C CA . SER A 1 80 ? 62.511 4.725 -33.354 1.00 51.94 80 SER A CA 1
ATOM 612 C C . SER A 1 80 ? 63.744 5.554 -33.021 1.00 51.94 80 SER A C 1
ATOM 614 O O . SER A 1 80 ? 63.583 6.789 -32.885 1.00 51.94 80 SER A O 1
#

Foldseek 3Di:
DDDDPPPPCPPDPVQVVLVVVVEHEEEDPDPVCVVVVVVVNVVVDDHYHYHYDDDCPVVPPPPPPPVVPDDPPDPDDDDD

Organism: NCBI:txid2838701

Sequence (80 aa):
GFEDYGMTFTNPDFVTYAEAFGATGRRVERAEDLATTLEEAFAAGGVQVVVVPVDYSENTRVLIDELNEREPLARLGSPS

pLDDT: mean 73.93, std 21.32, range [39.69, 98.12]

Secondary structure (DSSP, 8-state):
-----S-------HHHHHHHTTPEEEE--SGGGHHHHHHHHHHH-S-EEEE-----GGGHHHHTTTTTS-----------

InterPro domains:
  IPR011766 Thiamine pyrophosphate enzyme, TPP-binding [PF02775] (5-52)
  IPR029061 Thiamin diphosphate-binding fold [SSF52518] (2-69)